Protein AF-A0A7S3K8Z2-F1 (afdb_monomer_lite)

pLDDT: mean 88.08, std 16.42, range [34.19, 98.31]

Sequence (149 aa):
RNVTQHKSNQDKGALPDFLESFFGFLLENLSECIKQDAPDFRIKDALLLCHGQIAPTLLMYDQFHDQLNQVLTGAVFQDLTSENELVKYRALWVYGQCSRVPMEDDHRLEVGKLLFQLMNDENTAVKITASTSLYKNLRNNSMKEAFKS

Foldseek 3Di:
DDDDPPPPPPPLDPDDPVLVVVVVVLLVQLVVQVPDPDHDVVSNLVSLVVLLVCLVVCVSPPVCLVVNQCCLVPRLVVQCPDPPPSSVLSSLQSLLSNLVRDYDLVSLLVLLVSLVVQCPPPDPSSNVSSVNSNVSNVVPVSSVVSVVD

Secondary structure (DSSP, 8-state):
------------PPPPHHHHHHHHHHHHHHHHHHTSSS--HHHHHHHHHHHHHHHHHHTTSGGGHHHHHHHIIIIIHHHTT-SSHHHHHHHHHHHHHTTTS---HHHHHHHHHHHHHHTT-SSHHHHHHHHHHHHHHHHSHHHHHHTT-

Structure (mmCIF, N/CA/C/O backbone):
data_AF-A0A7S3K8Z2-F1
#
_entry.id   AF-A0A7S3K8Z2-F1
#
loop_
_atom_site.group_PDB
_atom_site.id
_atom_site.type_symbol
_atom_site.label_atom_id
_atom_site.label_alt_id
_atom_site.label_comp_id
_atom_site.label_asym_id
_atom_site.label_entity_id
_atom_site.label_seq_id
_atom_site.pdbx_PDB_ins_code
_atom_site.Cartn_x
_atom_site.Cartn_y
_atom_site.Cartn_z
_atom_site.occupancy
_atom_site.B_iso_or_equiv
_atom_site.auth_seq_id
_atom_site.auth_comp_id
_atom_site.auth_asym_id
_atom_site.auth_atom_id
_atom_site.pdbx_PDB_model_num
ATOM 1 N N . ARG A 1 1 ? -3.038 15.067 -45.485 1.00 43.59 1 ARG A N 1
ATOM 2 C CA . ARG A 1 1 ? -2.676 15.353 -44.074 1.00 43.59 1 ARG A CA 1
ATOM 3 C C . ARG A 1 1 ? -2.201 14.040 -43.469 1.00 43.59 1 ARG A C 1
ATOM 5 O O . ARG A 1 1 ? -3.034 13.193 -43.187 1.00 43.59 1 ARG A O 1
ATOM 12 N N . ASN A 1 2 ? -0.886 13.838 -43.397 1.00 34.19 2 ASN A N 1
ATOM 13 C CA . ASN A 1 2 ? -0.292 12.632 -42.823 1.00 34.19 2 ASN A CA 1
ATOM 14 C C . ASN A 1 2 ? -0.308 12.761 -41.301 1.00 34.19 2 ASN A C 1
ATOM 16 O O . ASN A 1 2 ? 0.232 13.724 -40.762 1.00 34.19 2 ASN A O 1
ATOM 20 N N . VAL A 1 3 ? -0.968 11.822 -40.629 1.00 40.00 3 VAL A N 1
ATOM 21 C CA . VAL A 1 3 ? -0.931 11.696 -39.172 1.00 40.00 3 VAL A CA 1
ATOM 22 C C . VAL A 1 3 ? 0.341 10.930 -38.837 1.00 40.00 3 VAL A C 1
ATOM 24 O O . VAL A 1 3 ? 0.423 9.721 -39.039 1.00 40.00 3 VAL A O 1
ATOM 27 N N . THR A 1 4 ? 1.361 11.653 -38.388 1.00 41.50 4 THR A N 1
ATOM 28 C CA . THR A 1 4 ? 2.595 11.069 -37.868 1.00 41.50 4 THR A CA 1
ATOM 29 C C . THR A 1 4 ? 2.250 10.273 -36.612 1.00 41.50 4 THR A C 1
ATOM 31 O O . THR A 1 4 ? 1.876 10.842 -35.588 1.00 41.50 4 THR A O 1
ATOM 34 N N . GLN A 1 5 ? 2.339 8.946 -36.695 1.00 40.91 5 GLN A N 1
ATOM 35 C CA . GLN A 1 5 ? 2.312 8.077 -35.524 1.00 40.91 5 GLN A CA 1
ATOM 36 C C . GLN A 1 5 ? 3.534 8.401 -34.659 1.00 40.91 5 GLN A C 1
ATOM 38 O O . GLN A 1 5 ? 4.665 8.083 -35.028 1.00 40.91 5 GLN A O 1
ATOM 43 N N . HIS A 1 6 ? 3.313 9.014 -33.496 1.00 39.38 6 HIS A N 1
ATOM 44 C CA . HIS A 1 6 ? 4.304 9.031 -32.427 1.00 39.38 6 HIS A CA 1
ATOM 45 C C . HIS A 1 6 ? 4.452 7.603 -31.891 1.00 39.38 6 HIS A C 1
ATOM 47 O O . HIS A 1 6 ? 3.746 7.186 -30.977 1.00 39.38 6 HIS A O 1
ATOM 53 N N . LYS A 1 7 ? 5.377 6.837 -32.476 1.00 41.00 7 LYS A N 1
ATOM 54 C CA . LYS A 1 7 ? 5.969 5.681 -31.805 1.00 41.00 7 LYS A CA 1
ATOM 55 C C . LYS A 1 7 ? 6.796 6.222 -30.642 1.00 41.00 7 LYS A C 1
ATOM 57 O O . LYS A 1 7 ? 7.908 6.700 -30.848 1.00 41.00 7 LYS A O 1
ATOM 62 N N . SER A 1 8 ? 6.249 6.192 -29.429 1.00 39.44 8 SER A N 1
ATOM 63 C CA . SER A 1 8 ? 7.049 6.353 -28.217 1.00 39.44 8 SER A CA 1
ATOM 64 C C . SER A 1 8 ? 7.882 5.084 -28.029 1.00 39.44 8 SER A C 1
ATOM 66 O O . SER A 1 8 ? 7.488 4.173 -27.304 1.00 39.44 8 SER A O 1
ATOM 68 N N . ASN A 1 9 ? 9.023 5.006 -28.712 1.00 40.62 9 ASN A N 1
ATOM 69 C CA . ASN A 1 9 ? 10.105 4.128 -28.287 1.00 40.62 9 ASN A CA 1
ATOM 70 C C . ASN A 1 9 ? 10.645 4.716 -26.978 1.00 40.62 9 ASN A C 1
ATOM 72 O O . ASN A 1 9 ? 11.522 5.574 -26.990 1.00 40.62 9 ASN A O 1
ATOM 76 N N . GLN A 1 10 ? 10.051 4.323 -25.851 1.00 46.06 10 GLN A N 1
ATOM 77 C CA . GLN A 1 10 ? 10.732 4.434 -24.571 1.00 46.06 10 GLN A CA 1
ATOM 78 C C . GLN A 1 10 ? 11.860 3.411 -24.616 1.00 46.06 10 GLN A C 1
ATOM 80 O O . GLN A 1 10 ? 11.618 2.216 -24.447 1.00 46.06 10 GLN A O 1
ATOM 85 N N . ASP A 1 11 ? 13.078 3.882 -24.880 1.00 48.50 11 ASP A N 1
ATOM 86 C CA . ASP A 1 11 ? 14.268 3.200 -24.392 1.00 48.50 11 ASP A CA 1
ATOM 87 C C . ASP A 1 11 ? 14.021 2.944 -22.903 1.00 48.50 11 ASP A C 1
ATOM 89 O O . ASP A 1 11 ? 13.998 3.878 -22.094 1.00 48.50 11 ASP A O 1
ATOM 93 N N . LYS A 1 12 ? 13.759 1.684 -22.538 1.00 59.28 12 LYS A N 1
ATOM 94 C CA . LYS A 1 12 ? 13.933 1.220 -21.163 1.00 59.28 12 LYS A CA 1
ATOM 95 C C . LYS A 1 12 ? 15.436 1.352 -20.907 1.00 59.28 12 LYS A C 1
ATOM 97 O O . LYS A 1 12 ? 16.193 0.431 -21.197 1.00 59.28 12 LYS A O 1
ATOM 102 N N . GLY A 1 13 ? 15.865 2.559 -20.534 1.00 62.56 13 GLY A N 1
ATOM 103 C CA . GLY A 1 13 ? 17.263 2.890 -20.291 1.00 62.56 13 GLY A CA 1
ATOM 104 C C . GLY A 1 13 ? 17.866 1.927 -19.276 1.00 62.56 13 GLY A C 1
ATOM 105 O O . GLY A 1 13 ? 17.140 1.284 -18.516 1.00 62.56 13 GLY A O 1
ATOM 106 N N . ALA A 1 14 ? 19.194 1.810 -19.281 1.00 75.06 14 ALA A N 1
ATOM 107 C CA . ALA A 1 14 ? 19.895 1.037 -18.265 1.00 75.06 14 ALA A CA 1
ATOM 108 C C . ALA A 1 14 ? 19.398 1.439 -16.867 1.00 75.06 14 ALA A C 1
ATOM 110 O O . ALA A 1 14 ? 19.190 2.626 -16.594 1.00 75.06 14 ALA A O 1
ATOM 111 N N . LEU A 1 15 ? 19.180 0.440 -16.012 1.00 79.69 15 LEU A N 1
ATOM 112 C CA . LEU A 1 15 ? 18.819 0.663 -14.623 1.00 79.69 15 LEU A CA 1
ATOM 113 C C . LEU A 1 15 ? 19.866 1.584 -13.977 1.00 79.69 15 LEU A C 1
ATOM 115 O O . LEU A 1 15 ? 21.052 1.270 -14.045 1.00 79.69 15 LEU A O 1
ATOM 119 N N . PRO A 1 16 ? 19.471 2.694 -13.337 1.00 88.69 16 PRO A N 1
ATOM 120 C CA . PRO A 1 16 ? 20.427 3.499 -12.594 1.00 88.69 16 PRO A CA 1
ATOM 121 C C . PRO A 1 16 ? 20.914 2.741 -11.349 1.00 88.69 16 PRO A C 1
ATOM 123 O O . PRO A 1 16 ? 20.093 2.408 -10.497 1.00 88.69 16 PRO A O 1
ATOM 126 N N . ASP A 1 17 ? 22.226 2.556 -11.184 1.00 90.50 17 ASP A N 1
ATOM 127 C CA . ASP A 1 17 ? 22.833 1.886 -10.011 1.00 90.50 17 ASP A CA 1
ATOM 128 C C . ASP A 1 17 ? 22.350 2.471 -8.670 1.00 90.50 17 ASP A C 1
ATOM 130 O O . ASP A 1 17 ? 22.160 1.767 -7.674 1.00 90.50 17 ASP A O 1
ATOM 134 N N . PHE A 1 18 ? 22.103 3.786 -8.648 1.00 92.06 18 PHE A N 1
ATOM 135 C CA . PHE A 1 18 ? 21.543 4.478 -7.490 1.00 92.06 18 PHE A CA 1
ATOM 136 C C . PHE A 1 18 ? 20.141 3.972 -7.127 1.00 92.06 18 PHE A C 1
ATOM 138 O O . PHE A 1 18 ? 19.833 3.838 -5.946 1.00 92.06 18 PHE A O 1
ATOM 145 N N . LEU A 1 19 ? 19.289 3.695 -8.120 1.00 93.44 19 LEU A N 1
ATOM 146 C CA . LEU A 1 19 ? 17.922 3.226 -7.898 1.00 93.44 19 LEU A CA 1
ATOM 147 C C . LEU A 1 19 ? 17.921 1.838 -7.255 1.00 93.44 19 LEU A C 1
ATOM 149 O O . LEU A 1 19 ? 17.182 1.613 -6.299 1.00 93.44 19 LEU A O 1
ATOM 153 N N . GLU A 1 20 ? 18.770 0.942 -7.753 1.00 94.62 20 GLU A N 1
ATOM 154 C CA . GLU A 1 20 ? 18.955 -0.394 -7.186 1.00 94.62 20 GLU A CA 1
ATOM 155 C C . GLU A 1 20 ? 19.491 -0.321 -5.756 1.00 94.62 20 GLU A C 1
ATOM 157 O O . GLU A 1 20 ? 18.900 -0.896 -4.844 1.00 94.62 20 GLU A O 1
ATOM 162 N N . SER A 1 21 ? 20.548 0.467 -5.538 1.00 96.06 21 SER A N 1
ATOM 163 C CA . SER A 1 21 ? 21.153 0.642 -4.214 1.00 96.06 21 SER A CA 1
ATOM 164 C C . SER A 1 21 ? 20.166 1.235 -3.207 1.00 96.06 21 SER A C 1
ATOM 166 O O . SER A 1 21 ? 20.058 0.765 -2.075 1.00 96.06 21 SER A O 1
ATOM 168 N N . PHE A 1 22 ? 19.412 2.258 -3.616 1.00 97.00 22 PHE A N 1
ATOM 169 C CA . PHE A 1 22 ? 18.431 2.899 -2.750 1.00 97.00 22 PHE A CA 1
ATOM 170 C C . PHE A 1 22 ? 17.253 1.970 -2.446 1.00 97.00 22 PHE A C 1
ATOM 172 O O . PHE A 1 22 ? 16.817 1.898 -1.300 1.00 97.00 22 PHE A O 1
ATOM 179 N N . PHE A 1 23 ? 16.756 1.216 -3.430 1.00 97.00 23 PHE A N 1
ATOM 180 C CA . PHE A 1 23 ? 15.698 0.243 -3.175 1.00 97.00 23 PHE A CA 1
ATOM 181 C C . PHE A 1 23 ? 16.175 -0.900 -2.271 1.00 97.00 23 PHE A C 1
ATOM 183 O O . PHE A 1 23 ? 15.456 -1.266 -1.343 1.00 97.00 23 PHE A O 1
ATOM 190 N N . GLY A 1 24 ? 17.404 -1.389 -2.463 1.00 97.25 24 GLY A N 1
ATOM 191 C CA . GLY A 1 24 ? 18.045 -2.353 -1.567 1.00 97.25 24 GLY A CA 1
ATOM 192 C C . GLY A 1 24 ? 18.113 -1.849 -0.123 1.00 97.25 24 GLY A C 1
ATOM 193 O O . GLY A 1 24 ? 17.677 -2.552 0.787 1.00 97.25 24 GLY A O 1
ATOM 194 N N . PHE A 1 25 ? 18.538 -0.597 0.078 1.00 97.81 25 PHE A N 1
ATOM 195 C CA . PHE A 1 25 ? 18.528 0.053 1.392 1.00 97.81 25 PHE A CA 1
ATOM 196 C C . PHE A 1 25 ? 17.126 0.065 2.022 1.00 97.81 25 PHE A C 1
ATOM 198 O O . PHE A 1 25 ? 16.976 -0.271 3.198 1.00 97.81 25 PHE A O 1
ATOM 205 N N . LEU A 1 26 ? 16.087 0.423 1.257 1.00 98.12 26 LEU A N 1
ATOM 206 C CA . LEU A 1 26 ? 14.711 0.443 1.765 1.00 98.12 26 LEU A CA 1
ATOM 207 C C . LEU A 1 26 ? 14.228 -0.956 2.177 1.00 98.12 26 LEU A C 1
ATOM 209 O O . LEU A 1 26 ? 13.652 -1.102 3.255 1.00 98.12 26 LEU A O 1
ATOM 213 N N . LEU A 1 27 ? 14.498 -1.975 1.354 1.00 97.31 27 LEU A N 1
ATOM 214 C CA . LEU A 1 27 ? 14.128 -3.364 1.635 1.00 97.31 27 LEU A CA 1
ATOM 215 C C . LEU A 1 27 ? 14.787 -3.882 2.916 1.00 97.31 27 LEU A C 1
ATOM 217 O O . LEU A 1 27 ? 14.108 -4.469 3.759 1.00 97.31 27 LEU A O 1
ATOM 221 N N . GLU A 1 28 ? 16.090 -3.649 3.072 1.00 97.44 28 GLU A N 1
ATOM 222 C CA . GLU A 1 28 ? 16.854 -4.074 4.246 1.00 97.44 28 GLU A CA 1
ATOM 223 C C . GLU A 1 28 ? 16.306 -3.426 5.521 1.00 97.44 28 GLU A C 1
ATOM 225 O O . GLU A 1 28 ? 15.905 -4.134 6.446 1.00 97.44 28 GLU A O 1
ATOM 230 N N . ASN A 1 29 ? 16.171 -2.097 5.529 1.00 97.81 29 ASN A N 1
ATOM 231 C CA . ASN A 1 29 ? 15.699 -1.353 6.698 1.00 97.81 29 ASN A CA 1
ATOM 232 C C . ASN A 1 29 ? 14.241 -1.685 7.048 1.00 97.81 29 ASN A C 1
ATOM 234 O O . ASN A 1 29 ? 13.888 -1.750 8.226 1.00 97.81 29 ASN A O 1
ATOM 238 N N . LEU A 1 30 ? 13.380 -1.927 6.052 1.00 96.69 30 LEU A N 1
ATOM 239 C CA . LEU A 1 30 ? 12.007 -2.360 6.310 1.00 96.69 30 LEU A CA 1
ATOM 240 C C . LEU A 1 30 ? 11.975 -3.772 6.902 1.00 96.69 30 LEU A C 1
ATOM 242 O O . LEU A 1 30 ? 11.260 -3.999 7.876 1.00 96.69 30 LEU A O 1
ATOM 246 N N . SER A 1 31 ? 12.780 -4.696 6.367 1.00 95.56 31 SER A N 1
ATOM 247 C CA . SER A 1 31 ? 12.940 -6.058 6.898 1.00 95.56 31 SER A CA 1
ATOM 248 C C . SER A 1 31 ? 13.465 -6.058 8.338 1.00 95.56 31 SER A C 1
ATOM 250 O O . SER A 1 31 ? 13.011 -6.851 9.162 1.00 95.56 31 SER A O 1
ATOM 252 N N . GLU A 1 32 ? 14.416 -5.189 8.670 1.00 95.56 32 GLU A N 1
ATOM 253 C CA . GLU A 1 32 ? 14.899 -5.040 10.044 1.00 95.56 32 GLU A CA 1
ATOM 254 C C . GLU A 1 32 ? 13.831 -4.453 10.961 1.00 95.56 32 GLU A C 1
ATOM 256 O O . GLU A 1 32 ? 13.634 -4.952 12.066 1.00 95.56 32 GLU A O 1
ATOM 261 N N . CYS A 1 33 ? 13.100 -3.441 10.490 1.00 94.56 33 CYS A N 1
ATOM 262 C CA . CYS A 1 33 ? 12.021 -2.812 11.241 1.00 94.56 33 CYS A CA 1
ATOM 263 C C . CYS A 1 33 ? 10.936 -3.832 11.626 1.00 94.56 33 CYS A C 1
ATOM 265 O O . CYS A 1 33 ? 10.573 -3.915 12.794 1.00 94.56 33 CYS A O 1
ATOM 267 N N . ILE A 1 34 ? 10.470 -4.673 10.696 1.00 92.06 34 ILE A N 1
ATOM 268 C CA . ILE A 1 34 ? 9.413 -5.664 10.983 1.00 92.06 34 ILE A CA 1
ATOM 269 C C . ILE A 1 34 ? 9.851 -6.804 11.917 1.00 92.06 34 ILE A C 1
ATOM 271 O O . ILE A 1 34 ? 8.996 -7.499 12.455 1.00 92.06 34 ILE A O 1
ATOM 275 N N . LYS A 1 35 ? 11.159 -7.026 12.104 1.00 93.44 35 LYS A N 1
ATOM 276 C CA . LYS A 1 35 ? 11.692 -8.055 13.018 1.00 93.44 35 LYS A CA 1
ATOM 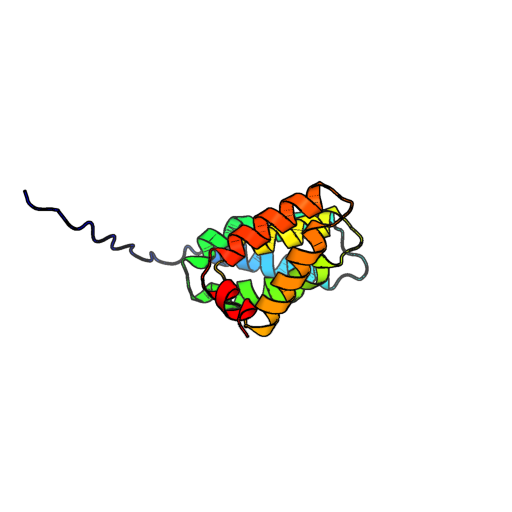277 C C . LYS A 1 35 ? 11.788 -7.574 14.466 1.00 93.44 35 LYS A C 1
ATOM 279 O O . LYS A 1 35 ? 12.064 -8.380 15.350 1.00 93.44 35 LYS A O 1
ATOM 284 N N . GLN A 1 36 ? 11.619 -6.276 14.708 1.00 92.94 36 GLN A N 1
ATOM 285 C CA . GLN A 1 36 ? 11.634 -5.715 16.055 1.00 92.94 36 GLN A CA 1
ATOM 286 C C . GLN A 1 36 ? 10.321 -6.045 16.771 1.00 92.94 36 GLN A C 1
ATOM 288 O O . GLN A 1 36 ? 9.259 -6.022 16.161 1.00 92.94 36 GLN A O 1
ATOM 293 N N . ASP A 1 37 ? 10.392 -6.312 18.075 1.00 87.94 37 ASP A N 1
ATOM 294 C CA . ASP A 1 37 ? 9.215 -6.619 18.907 1.00 87.94 37 ASP A CA 1
ATOM 295 C C . ASP A 1 37 ? 8.290 -5.394 19.068 1.00 87.94 37 ASP A C 1
ATOM 297 O O . ASP A 1 37 ? 7.068 -5.500 19.093 1.00 87.94 37 ASP A O 1
ATOM 301 N N . ALA A 1 38 ? 8.884 -4.197 19.102 1.00 88.25 38 ALA A N 1
ATOM 302 C CA . ALA A 1 38 ? 8.180 -2.921 19.189 1.00 88.25 38 ALA A CA 1
ATOM 303 C C . ALA A 1 38 ? 8.824 -1.886 18.245 1.00 88.25 38 ALA A C 1
ATOM 305 O O . ALA A 1 38 ? 9.575 -1.018 18.702 1.00 88.25 38 ALA A O 1
ATOM 306 N N . PRO A 1 39 ? 8.586 -1.981 16.924 1.00 90.81 39 PRO A N 1
ATOM 307 C CA . PRO A 1 39 ? 9.192 -1.070 15.966 1.00 90.81 39 PRO A CA 1
ATOM 308 C C . PRO A 1 39 ? 8.683 0.357 16.154 1.00 90.81 39 PRO A C 1
ATOM 310 O O . PRO A 1 39 ? 7.491 0.594 16.369 1.00 90.81 39 PRO A O 1
ATOM 313 N N . ASP A 1 40 ? 9.578 1.333 15.997 1.00 94.50 40 ASP A N 1
ATOM 314 C CA . ASP A 1 40 ? 9.173 2.735 15.946 1.00 94.50 40 ASP A CA 1
ATOM 315 C C . ASP A 1 40 ? 8.320 2.977 14.693 1.00 94.50 40 ASP A C 1
ATOM 317 O O . ASP A 1 40 ? 8.811 2.975 13.558 1.00 94.50 40 ASP A O 1
ATOM 321 N N . PHE A 1 41 ? 7.027 3.218 14.908 1.00 94.81 41 PHE A N 1
ATOM 322 C CA . PHE A 1 41 ? 6.061 3.435 13.836 1.00 94.81 41 PHE A CA 1
ATOM 323 C C . PHE A 1 41 ? 6.446 4.594 12.907 1.00 94.81 41 PHE A C 1
ATOM 325 O O . PHE A 1 41 ? 6.055 4.592 11.744 1.00 94.81 41 PHE A O 1
ATOM 332 N N . ARG A 1 42 ? 7.223 5.575 13.388 1.00 96.19 42 ARG A N 1
ATOM 333 C CA . ARG A 1 42 ? 7.683 6.721 12.587 1.00 96.19 42 ARG A CA 1
ATOM 334 C C . ARG A 1 42 ? 8.726 6.294 11.562 1.00 96.19 42 ARG A C 1
ATOM 336 O O . ARG A 1 42 ? 8.714 6.784 10.437 1.00 96.19 42 ARG A O 1
ATOM 343 N N . ILE A 1 43 ? 9.603 5.363 11.940 1.00 96.12 43 ILE A N 1
ATOM 344 C CA . ILE A 1 43 ? 10.592 4.780 11.029 1.00 96.12 43 ILE A CA 1
ATOM 345 C C . ILE A 1 43 ? 9.868 3.924 9.989 1.00 96.12 43 ILE A C 1
ATOM 347 O O . ILE A 1 43 ? 10.109 4.085 8.793 1.00 96.12 43 ILE A O 1
ATOM 351 N N . LYS A 1 44 ? 8.921 3.082 10.426 1.00 95.94 44 LYS A N 1
ATOM 352 C CA . LYS A 1 44 ? 8.109 2.267 9.512 1.00 95.94 44 LYS A CA 1
ATOM 353 C C . LYS A 1 44 ? 7.324 3.136 8.522 1.00 95.94 44 LYS A C 1
ATOM 355 O O . LYS A 1 44 ? 7.372 2.876 7.324 1.00 95.94 44 LYS A O 1
ATOM 360 N N . ASP A 1 45 ? 6.673 4.206 8.991 1.00 96.44 45 ASP A N 1
ATOM 361 C CA . ASP A 1 45 ? 5.956 5.159 8.131 1.00 96.44 45 ASP A CA 1
ATOM 362 C C . ASP A 1 45 ? 6.875 5.786 7.076 1.00 96.44 45 ASP A C 1
ATOM 364 O O . ASP A 1 45 ? 6.520 5.820 5.897 1.00 96.44 45 ASP A O 1
ATOM 368 N N . ALA A 1 46 ? 8.071 6.231 7.476 1.00 97.62 46 ALA A N 1
ATOM 369 C CA . ALA A 1 46 ? 9.042 6.826 6.564 1.00 97.62 46 ALA A CA 1
ATOM 370 C C . ALA A 1 46 ? 9.510 5.834 5.485 1.00 97.62 46 ALA A C 1
ATOM 372 O O . ALA A 1 46 ? 9.558 6.182 4.304 1.00 97.62 46 ALA A O 1
ATOM 373 N N . LEU A 1 47 ? 9.799 4.587 5.865 1.00 97.88 47 LEU A N 1
ATOM 374 C CA . LEU A 1 47 ? 10.205 3.536 4.928 1.00 97.88 47 LEU A CA 1
ATOM 375 C C . LEU A 1 47 ? 9.080 3.195 3.944 1.00 97.88 47 LEU A C 1
ATOM 377 O O . LEU A 1 47 ? 9.302 3.160 2.732 1.00 97.88 47 LEU A O 1
ATOM 381 N N . LEU A 1 48 ? 7.854 3.018 4.440 1.00 97.50 48 LEU A N 1
ATOM 382 C CA . LEU A 1 48 ? 6.681 2.761 3.605 1.00 97.50 48 LEU A CA 1
ATOM 383 C C . LEU A 1 48 ? 6.371 3.934 2.662 1.00 97.50 48 LEU A C 1
ATOM 385 O O . LEU A 1 48 ? 6.023 3.724 1.497 1.00 97.50 48 LEU A O 1
ATOM 389 N N . LEU A 1 49 ? 6.526 5.175 3.133 1.00 98.00 49 LEU A N 1
ATOM 390 C CA . LEU A 1 49 ? 6.408 6.367 2.297 1.00 98.00 49 LEU A CA 1
ATOM 391 C C . LEU A 1 49 ? 7.423 6.323 1.151 1.00 98.00 49 LEU A C 1
ATOM 393 O O . LEU A 1 49 ? 7.028 6.506 -0.001 1.00 98.00 49 LEU A O 1
ATOM 397 N N . CYS A 1 50 ? 8.695 6.051 1.445 1.00 98.12 50 CYS A N 1
ATOM 398 C CA . CYS A 1 50 ? 9.741 5.930 0.431 1.00 98.12 50 CYS A CA 1
ATOM 399 C C . CYS A 1 50 ? 9.413 4.840 -0.598 1.00 98.12 50 CYS A C 1
ATOM 401 O O . CYS A 1 50 ? 9.483 5.108 -1.798 1.00 98.12 50 CYS A O 1
ATOM 403 N N . HIS A 1 51 ? 8.965 3.660 -0.152 1.00 97.62 51 HIS A N 1
ATOM 404 C CA . HIS A 1 51 ? 8.527 2.580 -1.042 1.00 97.62 51 HIS A CA 1
ATOM 405 C C . HIS A 1 51 ? 7.399 3.015 -1.984 1.00 97.62 51 HIS A C 1
ATOM 407 O O . HIS A 1 51 ? 7.491 2.812 -3.194 1.00 97.62 51 HIS A O 1
ATOM 413 N N . GLY A 1 52 ? 6.347 3.653 -1.465 1.00 97.19 52 GLY A N 1
ATOM 414 C CA . GLY A 1 52 ? 5.243 4.100 -2.316 1.00 97.19 52 GLY A CA 1
ATOM 415 C C . GLY A 1 52 ? 5.622 5.253 -3.254 1.00 97.19 52 GLY A C 1
ATOM 416 O O . GLY A 1 52 ? 5.104 5.317 -4.366 1.00 97.19 52 GLY A O 1
ATOM 417 N N . GLN A 1 53 ? 6.538 6.144 -2.855 1.00 97.81 53 GLN A N 1
ATOM 418 C CA . GLN A 1 53 ? 7.028 7.232 -3.716 1.00 97.81 53 GLN A CA 1
ATOM 419 C C . GLN A 1 53 ? 7.848 6.708 -4.897 1.00 97.81 53 GLN A C 1
ATOM 421 O O . GLN A 1 53 ? 7.732 7.223 -6.007 1.00 97.81 53 GLN A O 1
ATOM 426 N N . ILE A 1 54 ? 8.671 5.684 -4.667 1.00 97.00 54 ILE A N 1
ATOM 427 C CA . ILE A 1 54 ? 9.566 5.152 -5.694 1.00 97.00 54 ILE A CA 1
ATOM 428 C C . ILE A 1 54 ? 8.908 4.085 -6.577 1.00 97.00 54 ILE A C 1
ATOM 430 O O . ILE A 1 54 ? 9.362 3.856 -7.699 1.00 97.00 54 ILE A O 1
ATOM 434 N N . ALA A 1 55 ? 7.815 3.464 -6.120 1.00 95.75 55 ALA A N 1
ATOM 435 C CA . ALA A 1 55 ? 7.122 2.397 -6.841 1.00 95.75 55 ALA A CA 1
ATOM 436 C C . ALA A 1 55 ? 6.789 2.732 -8.311 1.00 95.75 55 ALA A C 1
ATOM 438 O O . ALA A 1 55 ? 7.069 1.889 -9.163 1.00 95.75 55 ALA A O 1
ATOM 439 N N . PRO A 1 56 ? 6.276 3.928 -8.681 1.00 93.38 56 PRO A N 1
ATOM 440 C CA . PRO A 1 56 ? 6.024 4.262 -10.085 1.00 93.38 56 PRO A CA 1
ATOM 441 C C . PRO A 1 56 ? 7.274 4.189 -10.971 1.00 93.38 56 PRO A C 1
ATOM 443 O O . PRO A 1 56 ? 7.172 3.783 -12.128 1.00 93.38 56 PRO A O 1
ATOM 446 N N . THR A 1 57 ? 8.436 4.556 -10.426 1.00 94.25 57 THR A N 1
ATOM 447 C CA . THR A 1 57 ? 9.730 4.482 -11.116 1.00 94.25 57 THR A CA 1
ATOM 448 C C . THR A 1 57 ? 10.215 3.040 -11.207 1.00 94.25 57 THR A C 1
ATOM 450 O O . THR A 1 57 ? 10.615 2.599 -12.280 1.00 94.25 57 THR A O 1
ATOM 453 N N . LEU A 1 58 ? 10.138 2.277 -10.111 1.00 94.75 58 LEU A N 1
ATOM 454 C CA . LEU A 1 58 ? 10.534 0.863 -10.094 1.00 94.75 58 LEU A CA 1
ATOM 455 C C . LEU A 1 58 ? 9.686 0.018 -11.049 1.00 94.75 58 LEU A C 1
ATOM 457 O O . LEU A 1 58 ? 10.215 -0.849 -11.730 1.00 94.75 58 LEU A O 1
ATOM 461 N N . LEU A 1 59 ? 8.392 0.320 -11.174 1.00 92.94 59 LEU A N 1
ATOM 462 C CA . LEU A 1 59 ? 7.468 -0.371 -12.075 1.00 92.94 59 LEU A CA 1
ATOM 463 C C . LEU A 1 59 ? 7.836 -0.256 -13.562 1.00 92.94 59 LEU A C 1
ATOM 465 O O . L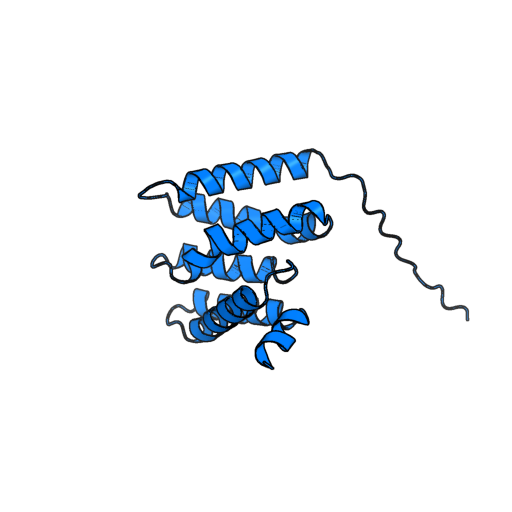EU A 1 59 ? 7.301 -1.010 -14.373 1.00 92.94 59 LEU A O 1
ATOM 469 N N . MET A 1 60 ? 8.742 0.654 -13.935 1.00 93.25 60 MET A N 1
ATOM 470 C CA . MET A 1 60 ? 9.302 0.721 -15.290 1.00 93.25 60 MET A CA 1
ATOM 471 C C . MET A 1 60 ? 10.277 -0.434 -15.590 1.00 93.25 60 MET A C 1
ATOM 473 O O . MET A 1 60 ? 10.551 -0.700 -16.762 1.00 93.25 60 MET A O 1
ATOM 477 N N . TYR A 1 61 ? 10.771 -1.120 -14.552 1.00 93.44 61 TYR A N 1
ATOM 478 C CA . TYR A 1 61 ? 11.758 -2.193 -14.625 1.00 93.44 61 TYR A CA 1
ATOM 479 C C . TYR A 1 61 ? 11.174 -3.487 -14.045 1.00 93.44 61 TYR A C 1
ATOM 481 O O . TYR A 1 61 ? 10.940 -3.600 -12.842 1.00 93.44 61 TYR A O 1
ATOM 489 N N . ASP A 1 62 ? 10.970 -4.483 -14.906 1.00 91.81 62 ASP A N 1
ATOM 490 C CA . ASP A 1 62 ? 10.247 -5.715 -14.558 1.00 91.81 62 ASP A CA 1
ATOM 491 C C . ASP A 1 62 ? 10.928 -6.509 -13.422 1.00 91.81 62 ASP A C 1
ATOM 493 O O . ASP A 1 62 ? 10.257 -7.136 -12.610 1.00 91.81 62 ASP A O 1
ATOM 497 N N . GLN A 1 63 ? 12.254 -6.393 -13.284 1.00 93.50 63 GLN A N 1
ATOM 498 C CA . GLN A 1 63 ? 13.032 -7.052 -12.225 1.00 93.50 63 GLN A CA 1
ATOM 499 C C . GLN A 1 63 ? 12.637 -6.657 -10.789 1.00 93.50 63 GLN A C 1
ATOM 501 O O . GLN A 1 63 ? 12.925 -7.402 -9.859 1.00 93.50 63 GLN A O 1
ATOM 506 N N . PHE A 1 64 ? 11.987 -5.504 -10.586 1.00 95.06 64 PHE A N 1
ATOM 507 C CA . PHE A 1 64 ? 11.568 -5.057 -9.251 1.00 95.06 64 PHE A CA 1
ATOM 508 C C . PHE A 1 64 ? 10.138 -5.462 -8.890 1.00 95.06 64 PHE A C 1
ATOM 510 O O . PHE A 1 64 ? 9.704 -5.214 -7.764 1.00 95.06 64 PHE A O 1
ATOM 517 N N . HIS A 1 65 ? 9.376 -6.043 -9.822 1.00 94.44 65 HIS A N 1
ATOM 518 C CA . HIS A 1 65 ? 7.961 -6.348 -9.594 1.00 94.44 65 HIS A CA 1
ATOM 519 C C . HIS A 1 65 ? 7.782 -7.361 -8.461 1.00 94.44 65 HIS A C 1
ATOM 521 O O . HIS A 1 65 ? 6.978 -7.114 -7.564 1.00 94.44 65 HIS A O 1
ATOM 527 N N . ASP A 1 66 ? 8.590 -8.421 -8.438 1.00 94.81 66 ASP A N 1
ATOM 528 C CA . ASP A 1 66 ? 8.527 -9.454 -7.397 1.00 94.81 66 ASP A CA 1
ATOM 529 C C . ASP A 1 66 ? 8.883 -8.897 -6.015 1.00 94.81 66 ASP A C 1
ATOM 531 O O . ASP A 1 66 ? 8.197 -9.169 -5.031 1.00 94.81 66 ASP A O 1
ATOM 535 N N . GLN A 1 67 ? 9.918 -8.057 -5.933 1.00 95.31 67 GLN A N 1
ATOM 536 C CA . GLN A 1 67 ? 10.328 -7.426 -4.676 1.00 95.31 67 GLN A CA 1
ATOM 537 C C . GLN A 1 67 ? 9.272 -6.436 -4.167 1.00 95.31 67 GLN A C 1
ATOM 539 O O . GLN A 1 67 ? 8.987 -6.396 -2.971 1.00 95.31 67 GLN A O 1
ATOM 544 N N . LEU A 1 68 ? 8.645 -5.662 -5.059 1.00 95.75 68 LEU A N 1
ATOM 545 C CA . LEU A 1 68 ? 7.514 -4.807 -4.692 1.00 95.75 68 LEU A CA 1
ATOM 546 C C . LEU A 1 68 ? 6.325 -5.632 -4.199 1.00 95.75 68 LEU A C 1
ATOM 548 O O . LEU A 1 68 ? 5.707 -5.259 -3.204 1.00 95.75 68 LEU A O 1
ATOM 552 N N . ASN A 1 69 ? 6.022 -6.749 -4.859 1.00 94.69 69 ASN A N 1
ATOM 553 C CA . ASN A 1 69 ? 4.952 -7.641 -4.436 1.00 94.69 69 ASN A CA 1
ATOM 554 C C . ASN A 1 69 ? 5.236 -8.217 -3.038 1.00 94.69 69 ASN A C 1
ATOM 556 O O . ASN A 1 69 ? 4.371 -8.154 -2.172 1.00 94.69 69 ASN A O 1
ATOM 560 N N . GLN A 1 70 ? 6.471 -8.650 -2.763 1.00 94.44 70 GLN A N 1
ATOM 561 C CA . GLN A 1 70 ? 6.885 -9.115 -1.432 1.00 94.44 70 GLN A CA 1
ATOM 562 C C . GLN A 1 70 ? 6.728 -8.041 -0.348 1.00 94.44 70 GLN A C 1
ATOM 564 O O . GLN A 1 70 ? 6.284 -8.348 0.760 1.00 94.44 70 GLN A O 1
ATOM 569 N N . VAL A 1 71 ? 7.051 -6.778 -0.653 1.00 96.06 71 VAL A N 1
ATOM 570 C CA . VAL A 1 71 ? 6.813 -5.657 0.272 1.00 96.06 71 VAL A CA 1
ATOM 571 C C . VAL A 1 71 ? 5.321 -5.517 0.569 1.00 96.06 71 VAL A C 1
ATOM 573 O O . VAL A 1 71 ? 4.949 -5.387 1.738 1.00 96.06 71 VAL A O 1
ATOM 576 N N . LEU A 1 72 ? 4.470 -5.583 -0.461 1.00 96.75 72 LEU A N 1
ATOM 577 C CA . LEU A 1 72 ? 3.019 -5.485 -0.305 1.00 96.75 72 LEU A CA 1
ATOM 578 C C . LEU A 1 72 ? 2.463 -6.629 0.544 1.00 96.75 72 LEU A C 1
ATOM 580 O O . LEU A 1 72 ? 1.825 -6.372 1.560 1.00 96.75 72 LEU A O 1
ATOM 584 N N . THR A 1 73 ? 2.743 -7.876 0.170 1.00 94.75 73 THR A N 1
ATOM 585 C CA . THR A 1 73 ? 2.185 -9.063 0.833 1.00 94.75 73 THR A CA 1
ATOM 586 C C . THR A 1 73 ? 2.755 -9.284 2.231 1.00 94.75 73 THR A C 1
ATOM 588 O O . THR A 1 73 ? 2.068 -9.820 3.094 1.00 94.75 73 THR A O 1
ATOM 591 N N . GLY A 1 74 ? 4.015 -8.903 2.458 1.00 92.12 74 GLY A N 1
ATOM 592 C CA . GLY A 1 74 ? 4.706 -9.099 3.728 1.00 92.12 74 GLY A CA 1
ATOM 593 C C . GLY A 1 74 ? 4.459 -7.960 4.712 1.00 92.12 74 GLY A C 1
ATOM 594 O O . GLY A 1 74 ? 3.778 -8.136 5.718 1.00 92.12 74 GLY A O 1
ATOM 595 N N . ALA A 1 75 ? 5.038 -6.791 4.434 1.00 92.94 75 ALA A N 1
ATOM 596 C CA . ALA A 1 75 ? 5.083 -5.691 5.394 1.00 92.94 75 ALA A CA 1
ATOM 597 C C . ALA A 1 75 ? 3.815 -4.826 5.375 1.00 92.94 75 ALA A C 1
ATOM 599 O O . ALA A 1 75 ? 3.317 -4.447 6.431 1.00 92.94 75 ALA A O 1
ATOM 600 N N . VAL A 1 76 ? 3.301 -4.503 4.184 1.00 96.94 76 VAL A N 1
ATOM 601 C CA . VAL A 1 76 ? 2.199 -3.537 4.028 1.00 96.94 76 VAL A CA 1
ATOM 602 C C . VAL A 1 76 ? 0.853 -4.161 4.380 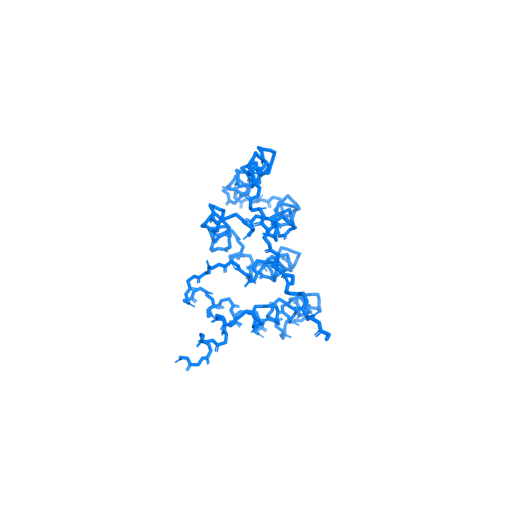1.00 96.94 76 VAL A C 1
ATOM 604 O O . VAL A 1 76 ? 0.020 -3.511 5.006 1.00 96.94 76 VAL A O 1
ATOM 607 N N . PHE A 1 77 ? 0.625 -5.415 3.994 1.00 96.44 77 PHE A N 1
ATOM 608 C CA . PHE A 1 77 ? -0.660 -6.077 4.190 1.00 96.44 77 PHE A CA 1
ATOM 609 C C . PHE A 1 77 ? -1.065 -6.160 5.665 1.00 96.44 77 PHE A C 1
ATOM 611 O O . PHE A 1 77 ? -2.185 -5.800 6.023 1.00 96.44 77 PHE A O 1
ATOM 618 N N . GLN A 1 78 ? -0.126 -6.554 6.529 1.00 93.94 78 GLN A N 1
ATOM 619 C CA . GLN A 1 78 ? -0.340 -6.669 7.976 1.00 93.94 78 GLN A CA 1
ATOM 620 C C . GLN A 1 78 ? -0.718 -5.327 8.623 1.00 93.94 78 GLN A C 1
ATOM 622 O O . GLN A 1 78 ? -1.431 -5.284 9.625 1.00 93.94 78 GLN A O 1
ATOM 627 N N . ASP A 1 79 ? -0.280 -4.217 8.028 1.00 96.00 79 ASP A N 1
ATOM 628 C CA . ASP A 1 79 ? -0.533 -2.876 8.541 1.00 96.00 79 ASP A CA 1
ATOM 629 C C . ASP A 1 79 ? -1.932 -2.343 8.202 1.00 96.00 79 ASP A C 1
ATOM 631 O O . ASP A 1 79 ? -2.382 -1.381 8.829 1.00 96.00 79 ASP A O 1
ATOM 635 N N . LEU A 1 80 ? -2.669 -2.976 7.281 1.00 96.00 80 LEU A N 1
ATOM 636 C CA . LEU A 1 80 ? -4.061 -2.607 6.984 1.00 96.00 80 LEU A CA 1
ATOM 637 C C . LEU A 1 80 ? -4.987 -2.769 8.198 1.00 96.00 80 LEU A C 1
ATOM 639 O O . LEU A 1 80 ? -6.007 -2.087 8.298 1.00 96.00 80 LEU A O 1
ATOM 643 N N . THR A 1 81 ? -4.616 -3.638 9.136 1.00 94.75 81 THR A N 1
ATOM 644 C CA . THR A 1 81 ? -5.336 -3.872 10.392 1.00 94.75 81 THR A CA 1
ATOM 645 C C . THR A 1 81 ? -4.613 -3.287 11.605 1.00 94.75 81 THR A C 1
ATOM 647 O O . THR A 1 81 ? -4.968 -3.615 12.732 1.00 94.75 81 THR A O 1
ATOM 650 N N . SER A 1 82 ? -3.605 -2.428 11.407 1.00 94.50 82 SER A N 1
ATOM 651 C CA . SER A 1 82 ? -2.847 -1.824 12.509 1.00 94.50 82 SER A CA 1
ATOM 652 C C . SER A 1 82 ? -3.747 -0.991 13.429 1.00 94.50 82 SER A C 1
ATOM 654 O O . SER A 1 82 ? -4.613 -0.249 12.963 1.00 94.50 82 SER A O 1
ATOM 656 N N . GLU A 1 83 ? -3.510 -1.056 14.739 1.00 94.06 83 GLU A N 1
ATOM 657 C CA . GLU A 1 83 ? -4.140 -0.143 15.704 1.00 94.06 83 GLU A CA 1
ATOM 658 C C . GLU A 1 83 ? -3.580 1.283 15.590 1.00 94.06 83 GLU A C 1
ATOM 660 O O . GLU A 1 83 ? -4.240 2.252 15.962 1.00 94.06 83 GLU A O 1
ATOM 665 N N . ASN A 1 84 ? -2.377 1.438 15.027 1.00 94.88 84 ASN A N 1
ATOM 666 C CA . ASN A 1 84 ? -1.806 2.747 14.758 1.00 94.88 84 ASN A CA 1
ATOM 667 C C . ASN A 1 84 ? -2.395 3.318 13.461 1.00 94.88 84 ASN A C 1
ATOM 669 O O . ASN A 1 84 ? -2.068 2.880 12.355 1.00 94.88 84 ASN A O 1
ATOM 673 N N . GLU A 1 85 ? -3.243 4.338 13.596 1.00 94.94 85 GLU A N 1
ATOM 674 C CA . GLU A 1 85 ? -3.953 4.951 12.470 1.00 94.94 85 GLU A CA 1
ATOM 675 C C . GLU A 1 85 ? -3.023 5.518 11.393 1.00 94.94 85 GLU A C 1
ATOM 677 O O . GLU A 1 85 ? -3.361 5.459 10.211 1.00 94.94 85 GLU A O 1
ATOM 682 N N . LEU A 1 86 ? -1.848 6.039 11.768 1.00 95.81 86 LEU A N 1
ATOM 683 C CA . LEU A 1 86 ? -0.882 6.576 10.809 1.00 95.81 86 LEU A CA 1
ATOM 684 C C . LEU A 1 86 ? -0.280 5.456 9.956 1.00 95.81 86 LEU A C 1
ATOM 686 O O . LEU A 1 86 ? -0.203 5.588 8.735 1.00 95.81 86 LEU A O 1
ATOM 690 N N . VAL A 1 87 ? 0.095 4.342 10.586 1.00 95.75 87 VAL A N 1
ATOM 691 C CA . VAL A 1 87 ? 0.629 3.164 9.887 1.00 95.75 87 VAL A CA 1
ATOM 692 C C . VAL A 1 87 ? -0.444 2.555 8.984 1.00 95.75 87 VAL A C 1
ATOM 694 O O . VAL A 1 87 ? -0.186 2.318 7.804 1.00 95.75 87 VAL A O 1
ATOM 697 N N . LYS A 1 88 ? -1.677 2.402 9.485 1.00 97.06 88 LYS A N 1
ATOM 698 C CA . LYS A 1 88 ? -2.824 1.943 8.686 1.00 97.06 88 LYS A CA 1
ATOM 699 C C . LYS A 1 88 ? -3.070 2.843 7.476 1.00 97.06 88 LYS A C 1
ATOM 701 O O . LYS A 1 88 ? -3.153 2.367 6.344 1.00 97.06 88 LYS A O 1
ATOM 706 N N . TYR A 1 89 ? -3.144 4.157 7.694 1.00 97.88 89 TYR A N 1
ATOM 707 C CA . TYR A 1 89 ? -3.265 5.155 6.629 1.00 97.88 89 TYR A CA 1
ATOM 708 C C . TYR A 1 89 ? -2.152 4.998 5.588 1.00 97.88 89 TYR A C 1
ATOM 710 O O . TYR A 1 89 ? -2.411 5.024 4.381 1.00 97.88 89 TYR A O 1
ATOM 718 N N . ARG A 1 90 ? -0.908 4.816 6.040 1.00 98.12 90 ARG A N 1
ATOM 719 C CA . ARG A 1 90 ? 0.240 4.666 5.152 1.00 98.12 90 ARG A CA 1
ATOM 720 C C . ARG A 1 90 ? 0.140 3.401 4.317 1.00 98.12 90 ARG A C 1
ATOM 722 O O . A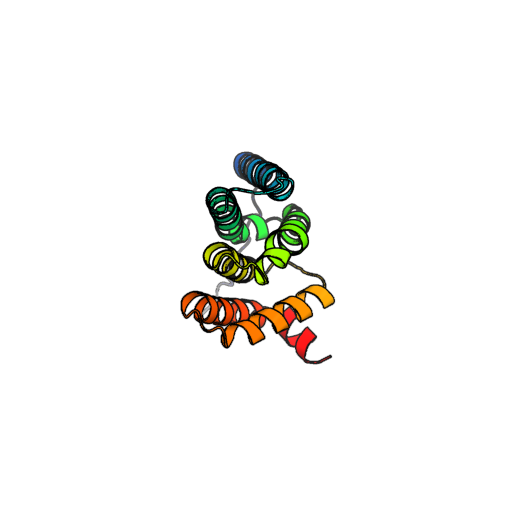RG A 1 90 ? 0.367 3.476 3.112 1.00 98.12 90 ARG A O 1
ATOM 729 N N . ALA A 1 91 ? -0.233 2.280 4.923 1.00 97.81 91 ALA A N 1
ATOM 730 C CA . ALA A 1 91 ? -0.393 1.012 4.226 1.00 97.81 91 ALA A CA 1
ATOM 731 C C . ALA A 1 91 ? -1.441 1.106 3.111 1.00 97.81 91 ALA A C 1
ATOM 733 O O . ALA A 1 91 ? -1.172 0.736 1.965 1.00 97.81 91 ALA A O 1
ATOM 734 N N . LEU A 1 92 ? -2.592 1.719 3.411 1.00 98.12 92 LEU A N 1
ATOM 735 C CA . LEU A 1 92 ? -3.624 2.017 2.417 1.00 98.12 92 LEU A CA 1
ATOM 736 C C . LEU A 1 92 ? -3.060 2.826 1.249 1.00 98.12 92 LEU A C 1
ATOM 738 O O . LEU A 1 92 ? -3.234 2.461 0.085 1.00 98.12 92 LEU A O 1
ATOM 742 N N . TRP A 1 93 ? -2.348 3.910 1.558 1.00 98.25 93 TRP A N 1
ATOM 743 C CA . TRP A 1 93 ? -1.759 4.779 0.548 1.00 98.25 93 TRP A CA 1
ATOM 744 C C . TRP A 1 93 ? -0.744 4.042 -0.337 1.00 98.25 93 TRP A C 1
ATOM 746 O O . TRP A 1 93 ? -0.761 4.238 -1.556 1.00 98.25 93 TRP A O 1
ATOM 756 N N . VAL A 1 94 ? 0.105 3.183 0.244 1.00 98.12 94 VAL A N 1
ATOM 757 C CA . VAL A 1 94 ? 1.089 2.376 -0.496 1.00 98.12 94 VAL A CA 1
ATOM 758 C C . VAL A 1 94 ? 0.393 1.445 -1.487 1.00 98.12 94 VAL A C 1
ATOM 760 O O . VAL A 1 94 ? 0.769 1.447 -2.658 1.00 98.12 94 VAL A O 1
ATOM 763 N N . TYR A 1 95 ? -0.679 0.748 -1.094 1.00 97.06 95 TYR A N 1
ATOM 764 C CA . TYR A 1 95 ? -1.480 -0.050 -2.036 1.00 97.06 95 TYR A CA 1
ATOM 765 C C . TYR A 1 95 ? -2.046 0.781 -3.192 1.00 97.06 95 TYR A C 1
ATOM 767 O O . TYR A 1 95 ? -2.139 0.307 -4.325 1.00 97.06 95 TYR A O 1
ATOM 775 N N . GLY A 1 96 ? -2.406 2.041 -2.944 1.00 96.06 96 GLY A N 1
ATOM 776 C CA . GLY A 1 96 ? -2.795 2.964 -4.004 1.00 96.06 96 GLY A CA 1
ATOM 777 C C . GLY A 1 96 ? -1.650 3.270 -4.980 1.00 96.06 96 GLY A C 1
ATOM 778 O O . GLY A 1 96 ? -1.863 3.267 -6.197 1.00 96.06 96 GLY A O 1
ATOM 779 N N . GLN A 1 97 ? -0.441 3.539 -4.476 1.00 96.56 97 GLN A N 1
ATOM 780 C CA . GLN A 1 97 ? 0.731 3.828 -5.320 1.00 96.56 97 GLN A CA 1
ATOM 781 C C . GLN A 1 97 ? 1.197 2.608 -6.113 1.00 96.56 97 GLN A C 1
ATOM 783 O O . GLN A 1 97 ? 1.543 2.723 -7.287 1.00 96.56 97 GLN A O 1
ATOM 788 N N . CYS A 1 98 ? 1.118 1.436 -5.496 1.00 95.25 98 CYS A N 1
ATOM 789 C CA . CYS A 1 98 ? 1.506 0.163 -6.081 1.00 95.25 98 CYS A CA 1
ATOM 790 C C . CYS A 1 98 ? 0.368 -0.525 -6.846 1.00 95.25 98 CYS A C 1
ATOM 792 O O . CYS A 1 98 ? 0.482 -1.695 -7.186 1.00 95.25 98 CYS A O 1
ATOM 794 N N . SER A 1 99 ? -0.713 0.185 -7.181 1.00 93.44 99 SER A N 1
ATOM 795 C CA . SER A 1 99 ? -1.884 -0.390 -7.868 1.00 93.44 99 SER A CA 1
ATOM 796 C C . SER A 1 99 ? -1.577 -1.086 -9.201 1.00 93.44 99 SER A C 1
ATOM 798 O O . SER A 1 99 ? -2.405 -1.847 -9.698 1.00 93.44 99 SER A O 1
ATOM 800 N N . ARG A 1 100 ? -0.425 -0.793 -9.819 1.00 92.31 100 ARG A N 1
ATOM 801 C CA . ARG A 1 100 ? 0.046 -1.395 -11.079 1.00 92.31 100 ARG A CA 1
ATOM 802 C C . ARG A 1 100 ? 0.977 -2.596 -10.874 1.00 92.31 100 ARG A C 1
ATOM 804 O O . ARG A 1 100 ? 1.360 -3.203 -11.868 1.00 92.31 100 ARG A O 1
ATOM 811 N N . VAL A 1 101 ? 1.364 -2.907 -9.635 1.00 92.62 101 VAL A N 1
ATOM 812 C CA . VAL A 1 101 ? 2.187 -4.082 -9.324 1.00 92.62 101 VAL A CA 1
ATOM 813 C C . VAL A 1 101 ? 1.368 -5.340 -9.640 1.00 92.62 101 VAL A C 1
ATOM 815 O O . VAL A 1 101 ? 0.206 -5.425 -9.223 1.00 92.62 101 VAL A O 1
ATOM 818 N N . PRO A 1 102 ? 1.922 -6.308 -10.390 1.00 88.19 102 PRO A N 1
ATOM 819 C CA . PRO A 1 102 ? 1.274 -7.596 -10.574 1.00 88.19 102 PRO A CA 1
ATOM 820 C C . PRO A 1 102 ? 1.250 -8.335 -9.228 1.00 88.19 102 PRO A C 1
ATOM 822 O O . PRO A 1 102 ? 2.283 -8.720 -8.696 1.00 88.19 102 PRO A O 1
ATOM 825 N N . MET A 1 103 ? 0.054 -8.478 -8.666 1.00 88.94 103 MET A N 1
ATOM 826 C CA . MET A 1 103 ? -0.219 -9.239 -7.444 1.00 88.94 103 MET A CA 1
ATOM 827 C C . MET A 1 103 ? -0.999 -10.509 -7.795 1.00 88.94 103 MET A C 1
ATOM 829 O O . MET A 1 103 ? -1.717 -10.520 -8.796 1.00 88.94 103 MET A O 1
ATOM 833 N N . GLU A 1 104 ? -0.914 -11.528 -6.946 1.00 89.88 104 GLU A N 1
ATOM 834 C CA . GLU A 1 104 ? -1.742 -12.737 -7.046 1.00 89.88 104 GLU A CA 1
ATOM 835 C C . GLU A 1 104 ? -3.233 -12.418 -6.855 1.00 89.88 104 GLU A C 1
ATOM 837 O O . GLU A 1 104 ? -3.591 -11.502 -6.108 1.00 89.88 104 GLU A O 1
ATOM 842 N N . ASP A 1 105 ? -4.113 -13.173 -7.518 1.00 88.00 105 ASP A N 1
ATOM 843 C CA . ASP A 1 105 ? -5.563 -12.914 -7.518 1.00 88.00 105 ASP A CA 1
ATOM 844 C C . ASP A 1 105 ? -6.185 -12.949 -6.122 1.00 88.00 105 ASP A C 1
ATOM 846 O O . ASP A 1 105 ? -6.932 -12.034 -5.765 1.00 88.00 105 ASP A O 1
ATOM 850 N N . ASP A 1 106 ? -5.815 -13.939 -5.309 1.00 90.44 106 ASP A N 1
ATOM 851 C CA . ASP A 1 106 ? -6.318 -14.076 -3.940 1.00 90.44 106 ASP A CA 1
ATOM 852 C C . ASP A 1 106 ? -5.954 -12.853 -3.092 1.00 90.44 106 ASP A C 1
ATOM 854 O O . ASP A 1 106 ? -6.814 -12.255 -2.440 1.00 90.44 106 ASP A O 1
ATOM 858 N N . HIS A 1 107 ? -4.696 -12.408 -3.181 1.00 92.06 107 HIS A N 1
ATOM 859 C CA . HIS A 1 107 ? -4.230 -11.224 -2.465 1.00 92.06 107 HIS A CA 1
ATOM 860 C C . HIS A 1 107 ? -4.930 -9.952 -2.958 1.00 92.06 107 HIS A C 1
ATOM 862 O O . HIS A 1 107 ? -5.351 -9.117 -2.156 1.00 92.06 107 HIS A O 1
ATOM 868 N N . ARG A 1 108 ? -5.118 -9.801 -4.278 1.00 89.31 108 ARG A N 1
ATOM 869 C CA . ARG A 1 108 ? -5.860 -8.667 -4.855 1.00 89.31 108 ARG A CA 1
ATOM 870 C C . ARG A 1 108 ? -7.287 -8.600 -4.331 1.00 89.31 108 ARG A C 1
ATOM 872 O O . ARG A 1 108 ? -7.755 -7.512 -3.989 1.00 89.31 108 ARG A O 1
ATOM 879 N N . LEU A 1 109 ? -7.979 -9.735 -4.292 1.00 90.88 109 LEU A N 1
ATOM 880 C CA . LEU A 1 109 ? -9.354 -9.814 -3.816 1.00 90.88 109 LEU A CA 1
ATOM 881 C C . LEU A 1 109 ? -9.443 -9.467 -2.327 1.00 90.88 109 LEU A C 1
ATOM 883 O O . LEU A 1 109 ? -10.329 -8.713 -1.921 1.00 90.88 109 LEU A O 1
ATOM 887 N N . GLU A 1 110 ? -8.523 -9.990 -1.521 1.00 93.62 110 GLU A N 1
ATOM 888 C CA . GLU A 1 110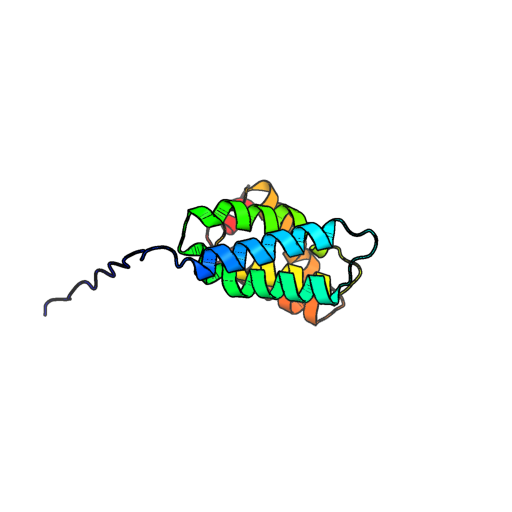 ? -8.467 -9.729 -0.086 1.00 93.62 110 GLU A CA 1
ATOM 889 C C . GLU A 1 110 ? -8.203 -8.248 0.215 1.00 93.62 110 GLU A C 1
ATOM 891 O O . GLU A 1 110 ? -8.978 -7.612 0.933 1.00 93.62 110 GLU A O 1
ATOM 896 N N . VAL A 1 111 ? -7.192 -7.656 -0.428 1.00 94.56 111 VAL A N 1
ATOM 897 C CA . VAL A 1 111 ? -6.901 -6.219 -0.331 1.00 94.56 111 VAL A CA 1
ATOM 898 C C . VAL A 1 111 ? -8.093 -5.391 -0.804 1.00 94.56 111 VAL A C 1
ATOM 900 O O . VAL A 1 111 ? -8.481 -4.437 -0.135 1.00 94.56 111 VAL A O 1
ATOM 903 N N . GLY A 1 112 ? -8.724 -5.757 -1.923 1.00 93.38 112 GLY A N 1
ATOM 904 C CA . GLY A 1 112 ? -9.909 -5.067 -2.433 1.00 93.38 112 GLY A CA 1
ATOM 905 C C . GLY A 1 112 ? -11.065 -5.055 -1.428 1.00 93.38 112 GLY A C 1
ATOM 906 O O . GLY A 1 112 ? -11.688 -4.010 -1.220 1.00 93.38 112 GLY A O 1
ATOM 907 N N . LYS A 1 113 ? -11.322 -6.187 -0.760 1.00 94.12 113 LYS A N 1
ATOM 908 C CA . LYS A 1 113 ? -12.332 -6.298 0.305 1.00 94.12 113 LYS A CA 1
ATOM 909 C C . LYS A 1 113 ? -11.977 -5.434 1.515 1.00 94.12 113 LYS A C 1
ATOM 911 O O . LYS A 1 113 ? -12.843 -4.702 1.990 1.00 94.12 113 LYS A O 1
ATOM 916 N N . LEU A 1 114 ? -10.725 -5.465 1.974 1.00 96.00 114 LEU A N 1
ATOM 917 C CA . LEU A 1 114 ? -10.263 -4.652 3.106 1.00 96.00 114 LEU A CA 1
ATOM 918 C C . LEU A 1 114 ? -10.353 -3.153 2.807 1.00 96.00 114 LEU A C 1
ATOM 920 O O . LEU A 1 114 ? -10.890 -2.393 3.610 1.00 96.00 114 LEU A O 1
ATOM 924 N N . LEU A 1 115 ? -9.898 -2.723 1.626 1.00 96.19 115 LEU A N 1
ATOM 925 C CA . LEU A 1 115 ? -10.025 -1.336 1.178 1.00 96.19 115 LEU A CA 1
ATOM 926 C C . LEU A 1 115 ? -11.490 -0.893 1.170 1.00 96.19 115 LEU A C 1
ATOM 928 O O . LEU A 1 115 ? -11.801 0.182 1.674 1.00 96.19 115 LEU A O 1
ATOM 932 N N . PHE A 1 116 ? -12.391 -1.721 0.637 1.00 96.38 116 PHE A N 1
ATOM 933 C CA . PHE A 1 116 ? -13.822 -1.427 0.615 1.00 96.38 116 PHE A CA 1
ATOM 934 C C . PHE A 1 116 ? -14.423 -1.325 2.025 1.00 96.38 116 PHE A C 1
ATOM 936 O O . PHE A 1 116 ? -15.184 -0.400 2.302 1.00 96.38 116 PHE A O 1
ATOM 943 N N . GLN A 1 117 ? -14.056 -2.227 2.938 1.00 96.94 117 GLN A N 1
ATOM 944 C CA . GLN A 1 117 ? -14.490 -2.166 4.338 1.00 96.94 117 GLN A CA 1
ATOM 945 C C . GLN A 1 117 ? -14.019 -0.872 5.018 1.00 96.94 117 GLN A C 1
ATOM 947 O O . GLN A 1 117 ? -14.822 -0.176 5.641 1.00 96.94 117 GLN A O 1
ATOM 952 N N . LEU A 1 118 ? -12.751 -0.500 4.823 1.00 97.06 118 LEU A N 1
ATOM 953 C CA . LEU A 1 118 ? -12.135 0.693 5.414 1.00 97.06 118 LEU A CA 1
ATOM 954 C C . LEU A 1 118 ? -12.673 2.016 4.840 1.00 97.06 118 LEU A C 1
ATOM 956 O O . LEU A 1 118 ? -12.451 3.074 5.424 1.00 97.06 118 LEU A O 1
ATOM 960 N N . MET A 1 119 ? -13.469 1.992 3.764 1.00 96.94 119 MET A N 1
ATOM 961 C CA . MET A 1 119 ? -14.252 3.164 3.340 1.00 96.94 119 MET A CA 1
ATOM 962 C C . MET A 1 119 ? -15.330 3.565 4.359 1.00 96.94 119 MET A C 1
ATOM 964 O O . MET A 1 119 ? -15.852 4.676 4.294 1.00 96.94 119 MET A O 1
ATOM 968 N N . ASN A 1 120 ? -15.668 2.689 5.305 1.00 96.75 120 ASN A N 1
ATOM 969 C CA . ASN A 1 120 ? -16.607 2.983 6.386 1.00 96.75 120 ASN A CA 1
ATOM 970 C C . ASN A 1 120 ? -15.916 3.225 7.735 1.00 96.75 120 ASN A C 1
ATOM 972 O O . ASN A 1 120 ? -16.610 3.343 8.739 1.00 96.75 120 ASN A O 1
ATOM 976 N N . ASP A 1 121 ? -14.583 3.336 7.763 1.00 97.31 121 ASP A N 1
ATOM 977 C CA . ASP A 1 121 ? -13.822 3.597 8.989 1.00 97.31 121 ASP A CA 1
ATOM 978 C C . ASP A 1 121 ? -14.263 4.922 9.652 1.00 97.31 121 ASP A C 1
ATOM 980 O O . ASP A 1 121 ? -14.684 5.874 8.980 1.00 97.31 121 ASP A O 1
ATOM 984 N N . GLU A 1 122 ? -14.220 4.991 10.981 1.00 96.56 122 GLU A N 1
ATOM 985 C CA . GLU A 1 122 ? -14.572 6.206 11.727 1.00 96.56 122 GLU A CA 1
ATOM 986 C C . GLU A 1 122 ? -13.547 7.320 11.479 1.00 96.56 122 GLU A C 1
ATOM 988 O O . GLU A 1 122 ? -13.898 8.504 11.402 1.00 96.56 122 GLU A O 1
ATOM 993 N N . ASN A 1 123 ? -12.287 6.944 11.256 1.00 96.94 123 ASN A N 1
ATOM 994 C CA . ASN A 1 123 ? -11.225 7.868 10.929 1.00 96.94 123 ASN A CA 1
ATOM 995 C C . ASN A 1 123 ? -11.360 8.363 9.480 1.00 96.94 123 ASN A C 1
ATOM 997 O O . ASN A 1 123 ? -11.256 7.623 8.496 1.00 96.94 123 ASN A O 1
ATOM 1001 N N . THR A 1 124 ? -11.540 9.677 9.337 1.00 97.06 124 THR A N 1
ATOM 1002 C CA . THR A 1 124 ? -11.750 10.318 8.031 1.00 97.06 124 THR A CA 1
ATOM 1003 C C . THR A 1 124 ? -10.546 10.157 7.096 1.00 97.06 124 THR A C 1
ATOM 1005 O O . THR A 1 124 ? -10.731 9.956 5.895 1.00 97.06 124 THR A O 1
ATOM 1008 N N . ALA A 1 125 ? -9.316 10.215 7.617 1.00 96.94 125 ALA A N 1
ATOM 1009 C CA . ALA A 1 125 ? -8.114 10.075 6.799 1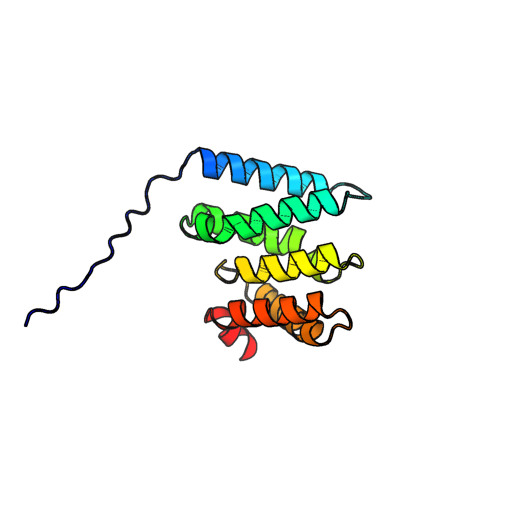.00 96.94 125 ALA A CA 1
ATOM 1010 C C . ALA A 1 125 ? -7.979 8.648 6.249 1.00 96.94 125 ALA A C 1
ATOM 1012 O O . ALA A 1 125 ? -7.710 8.473 5.061 1.00 96.94 125 ALA A O 1
ATOM 1013 N N . VAL A 1 126 ? -8.234 7.636 7.084 1.00 97.75 126 VAL A N 1
ATOM 1014 C CA . VAL A 1 126 ? -8.259 6.220 6.679 1.00 97.75 126 VAL A CA 1
ATOM 1015 C C . VAL A 1 126 ? -9.306 6.004 5.587 1.00 97.75 126 VAL A C 1
ATOM 1017 O O . VAL A 1 126 ? -8.979 5.508 4.510 1.00 97.75 126 VAL A O 1
ATOM 1020 N N . LYS A 1 127 ? -10.534 6.485 5.802 1.00 97.81 127 LYS A N 1
ATOM 1021 C CA . LYS A 1 127 ? -11.647 6.395 4.846 1.00 97.81 127 LYS A CA 1
ATOM 1022 C C . LYS A 1 127 ? -11.344 6.997 3.478 1.00 97.81 127 LYS A C 1
ATOM 1024 O O . LYS A 1 127 ? -11.588 6.363 2.445 1.00 97.81 127 LYS A O 1
ATOM 1029 N N . ILE A 1 128 ? -10.820 8.222 3.446 1.00 98.19 128 ILE A N 1
ATOM 1030 C CA . ILE A 1 128 ? -10.484 8.909 2.190 1.00 98.19 128 ILE A CA 1
ATOM 1031 C C . ILE A 1 128 ? -9.358 8.163 1.467 1.00 98.19 128 ILE A C 1
ATOM 1033 O O . ILE A 1 128 ? -9.421 7.949 0.251 1.00 98.19 128 ILE A O 1
ATOM 1037 N N . THR A 1 129 ? -8.340 7.717 2.199 1.00 98.31 129 THR A N 1
ATOM 1038 C CA . THR A 1 129 ? -7.204 7.003 1.609 1.00 98.31 129 THR A CA 1
ATOM 1039 C C . THR A 1 129 ? -7.596 5.623 1.102 1.00 98.31 129 THR A C 1
ATOM 1041 O O . THR A 1 129 ? -7.183 5.250 0.003 1.00 98.31 129 THR A O 1
ATOM 1044 N N . ALA A 1 130 ? -8.448 4.896 1.823 1.00 98.06 130 ALA A N 1
ATOM 1045 C CA . ALA A 1 130 ? -9.016 3.632 1.368 1.00 98.06 130 ALA A CA 1
ATOM 1046 C C . ALA A 1 130 ? -9.811 3.826 0.069 1.00 98.06 130 ALA A C 1
ATOM 1048 O O . ALA A 1 130 ? -9.564 3.134 -0.918 1.00 98.06 130 ALA A O 1
ATOM 1049 N N . SER A 1 131 ? -10.674 4.846 0.022 1.00 97.75 131 SER A N 1
ATOM 1050 C CA . SER A 1 131 ? -11.488 5.171 -1.158 1.00 97.75 131 SER A CA 1
ATOM 1051 C C . SER A 1 131 ? -10.629 5.494 -2.387 1.00 97.75 131 SER A C 1
ATOM 1053 O O . SER A 1 131 ? -10.857 4.975 -3.482 1.00 97.75 131 SER A O 1
ATOM 1055 N N . THR A 1 132 ? -9.609 6.340 -2.220 1.00 97.50 132 THR A N 1
ATOM 1056 C CA . THR A 1 132 ? -8.723 6.733 -3.329 1.00 97.50 132 THR A CA 1
ATOM 1057 C C . THR A 1 132 ? -7.823 5.586 -3.783 1.00 97.50 132 THR A C 1
ATOM 1059 O O . THR A 1 132 ? -7.588 5.428 -4.983 1.00 97.50 132 THR A O 1
ATOM 1062 N N . SER A 1 133 ? -7.354 4.755 -2.854 1.00 96.94 133 SER A N 1
ATOM 1063 C CA . SER A 1 133 ? -6.511 3.597 -3.161 1.00 96.94 133 SER A CA 1
ATOM 1064 C C . SER A 1 133 ? -7.308 2.496 -3.850 1.00 96.94 133 SER A C 1
ATOM 1066 O O . SER A 1 133 ? -6.837 1.957 -4.853 1.00 96.94 133 SER A O 1
ATOM 1068 N N . LEU A 1 134 ? -8.544 2.235 -3.414 1.00 95.62 134 LEU A N 1
ATOM 1069 C CA . LEU A 1 134 ? -9.459 1.325 -4.101 1.00 95.62 134 LEU A CA 1
ATOM 1070 C C . LEU A 1 134 ? -9.737 1.803 -5.527 1.00 95.62 134 LEU A C 1
ATOM 1072 O O . LEU A 1 134 ? -9.612 1.027 -6.468 1.00 95.62 134 LEU A O 1
ATOM 1076 N N . TYR A 1 135 ? -10.033 3.093 -5.716 1.00 94.81 135 TYR A N 1
ATOM 1077 C CA . TYR A 1 135 ? -10.248 3.658 -7.050 1.00 94.81 135 TYR A CA 1
ATOM 1078 C C . TYR A 1 135 ? -9.042 3.453 -7.979 1.00 94.81 135 TYR A C 1
ATOM 1080 O O . TYR A 1 135 ? -9.213 3.046 -9.130 1.00 94.81 135 TYR A O 1
ATOM 1088 N N . LYS A 1 136 ? -7.818 3.703 -7.492 1.00 93.88 136 LYS A N 1
ATOM 1089 C CA . LYS A 1 136 ? -6.590 3.465 -8.271 1.00 93.88 136 LYS A CA 1
ATOM 1090 C C . LYS A 1 136 ? -6.448 1.994 -8.662 1.00 93.88 136 LYS A C 1
ATOM 1092 O O . LYS A 1 136 ? -6.160 1.706 -9.820 1.00 93.88 136 LYS A O 1
ATOM 1097 N N . ASN A 1 137 ? -6.705 1.084 -7.726 1.00 91.25 137 ASN A N 1
ATOM 1098 C CA . ASN A 1 137 ? -6.628 -0.350 -7.977 1.00 91.25 137 ASN A CA 1
ATOM 1099 C C . ASN A 1 137 ? -7.700 -0.836 -8.967 1.00 91.25 137 ASN A C 1
ATOM 1101 O O . ASN A 1 137 ? -7.372 -1.545 -9.910 1.00 91.25 137 ASN A O 1
ATOM 1105 N N . LEU A 1 138 ? -8.950 -0.375 -8.847 1.00 89.06 138 LEU A N 1
ATOM 1106 C CA . LEU A 1 138 ? -10.034 -0.709 -9.782 1.00 89.06 138 LEU A CA 1
ATOM 1107 C C . LEU A 1 138 ? -9.800 -0.175 -11.201 1.00 89.06 138 LEU A C 1
ATOM 1109 O O . LEU A 1 138 ? -10.347 -0.708 -12.168 1.00 89.06 138 LEU A O 1
ATOM 1113 N N . ARG A 1 139 ? -9.019 0.899 -11.362 1.00 86.06 139 ARG A N 1
ATOM 1114 C CA . ARG A 1 139 ? -8.659 1.409 -12.692 1.00 86.06 139 ARG A CA 1
ATOM 1115 C C . ARG A 1 139 ? -7.683 0.508 -13.433 1.00 86.06 139 ARG A C 1
ATOM 1117 O O . ARG A 1 139 ? -7.697 0.542 -14.663 1.00 86.06 139 ARG A O 1
ATOM 1124 N N . ASN A 1 140 ? -6.893 -0.294 -12.727 1.00 78.44 140 ASN A N 1
ATOM 1125 C CA . ASN A 1 140 ? -6.134 -1.365 -13.352 1.00 78.44 140 ASN A CA 1
ATOM 1126 C C . ASN A 1 140 ? -7.060 -2.568 -13.535 1.00 78.44 140 ASN A C 1
ATOM 1128 O O . ASN A 1 140 ? -7.693 -3.038 -12.593 1.00 78.44 140 ASN A O 1
ATOM 1132 N N . ASN A 1 141 ? -7.193 -3.027 -14.782 1.00 58.12 141 ASN A N 1
ATOM 1133 C CA . ASN A 1 141 ? -8.223 -3.991 -15.186 1.00 58.12 141 ASN A CA 1
ATOM 1134 C C . ASN A 1 141 ? -8.209 -5.307 -14.385 1.00 58.12 141 ASN A C 1
ATOM 1136 O O . ASN A 1 141 ? -9.250 -5.949 -14.298 1.00 58.12 141 ASN A O 1
ATOM 1140 N N . SER A 1 142 ? -7.094 -5.651 -13.737 1.00 60.41 142 SER A N 1
ATOM 1141 C CA . SER A 1 142 ? -6.939 -6.862 -12.928 1.00 60.41 142 SER A CA 1
ATOM 1142 C C . SER A 1 142 ? -7.894 -6.942 -11.733 1.00 60.41 142 SER A C 1
ATOM 1144 O O . SER A 1 142 ? -8.469 -7.995 -11.481 1.00 60.41 142 SER A O 1
ATOM 1146 N N . MET A 1 143 ? -8.146 -5.844 -11.010 1.00 64.12 143 MET A N 1
ATOM 1147 C CA . MET A 1 143 ? -9.029 -5.915 -9.835 1.00 64.12 143 MET A CA 1
ATOM 1148 C C . MET A 1 143 ? -10.511 -6.025 -10.230 1.00 64.12 143 MET A C 1
ATOM 1150 O O . MET A 1 143 ? -11.307 -6.617 -9.507 1.00 64.12 143 MET A O 1
ATOM 1154 N N . LYS A 1 144 ? -10.898 -5.515 -11.408 1.00 60.81 144 LYS A N 1
ATOM 1155 C CA . LYS A 1 144 ? -12.269 -5.665 -11.931 1.00 60.81 144 LYS A CA 1
ATOM 1156 C C . LYS A 1 144 ? -12.628 -7.112 -12.255 1.00 60.81 144 LYS A C 1
ATOM 1158 O O . LYS A 1 144 ? -13.810 -7.444 -12.257 1.00 60.81 144 LYS A O 1
ATOM 1163 N N . GLU A 1 145 ? -11.641 -7.930 -12.597 1.00 62.62 145 GLU A N 1
ATOM 1164 C CA . GLU A 1 145 ? -11.842 -9.339 -12.938 1.00 62.62 145 GLU A CA 1
ATOM 1165 C C . GLU A 1 145 ? -12.021 -10.180 -11.671 1.00 62.62 145 GLU A C 1
ATOM 1167 O O . GLU A 1 145 ? -12.959 -10.970 -11.612 1.00 62.62 145 GLU A O 1
ATOM 1172 N N . ALA A 1 146 ? -11.254 -9.893 -10.615 1.00 60.81 146 ALA A N 1
ATOM 1173 C CA . ALA A 1 146 ? -11.370 -10.561 -9.315 1.00 60.81 146 ALA A CA 1
ATOM 1174 C C . ALA A 1 146 ? -12.727 -10.352 -8.608 1.00 60.81 146 ALA A C 1
ATOM 1176 O O . ALA A 1 146 ? -13.158 -11.196 -7.835 1.00 60.81 146 ALA A O 1
ATOM 1177 N N . PHE A 1 147 ? -13.436 -9.245 -8.866 1.00 61.56 147 PHE A N 1
ATOM 1178 C CA . PHE A 1 147 ? -14.784 -9.019 -8.310 1.00 61.56 147 PHE A CA 1
ATOM 1179 C C . PHE A 1 147 ? -15.917 -9.687 -9.112 1.00 61.56 147 PHE A C 1
ATOM 1181 O O . PHE A 1 147 ? -17.082 -9.560 -8.734 1.00 61.56 147 PHE A O 1
ATOM 1188 N N . LYS A 1 148 ? -15.612 -10.346 -10.238 1.00 59.94 148 LYS A N 1
ATOM 1189 C CA . LYS A 1 148 ? -16.600 -11.063 -11.066 1.00 59.94 148 LYS A CA 1
ATOM 1190 C C . LYS A 1 148 ? -16.633 -12.575 -10.819 1.00 59.94 148 LYS A C 1
ATOM 1192 O O . LYS A 1 148 ? -17.586 -13.206 -11.274 1.00 59.94 148 LYS A O 1
ATOM 1197 N N . SER A 1 149 ? -15.604 -13.131 -10.179 1.00 48.66 149 SER A N 1
ATOM 1198 C CA . SER A 1 149 ? -15.512 -14.532 -9.736 1.00 48.66 149 SER A CA 1
ATOM 1199 C C . SER A 1 149 ? -16.178 -14.730 -8.382 1.00 48.66 149 SER A C 1
ATOM 1201 O O . SER A 1 149 ? -16.859 -15.763 -8.220 1.00 48.66 149 SER A O 1
#

InterPro domains:
  IPR011989 Armadillo-like helical [G3DSA:1.25.10.10] (14-149)
  IPR016024 Armadillo-type fold [SSF48371] (17-141)

Organism: Euplotes crassus (NCBI:txid5936)

Radius of gyration: 16.98 Å; chains: 1; bounding box: 39×30×63 Å